Protein AF-A0A7U9XBS5-F1 (afdb_monomer)

Radius of gyration: 13.64 Å; Cα contacts (8 Å, |Δi|>4): 122; chains: 1; bounding box: 34×27×34 Å

Structure (mmCIF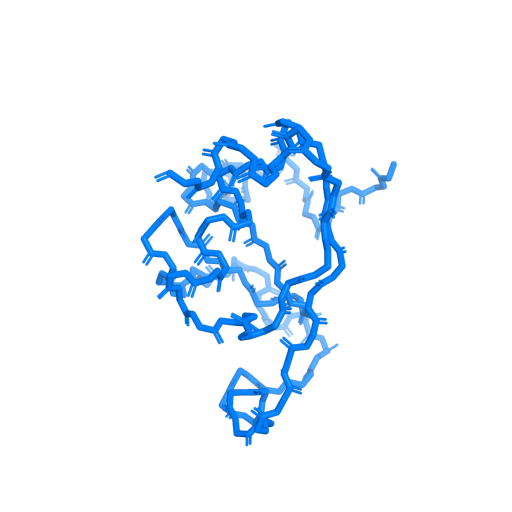, N/CA/C/O backbone):
data_AF-A0A7U9XBS5-F1
#
_entry.id   AF-A0A7U9XBS5-F1
#
loop_
_atom_site.group_PDB
_atom_site.id
_atom_site.type_symbol
_atom_site.label_atom_id
_atom_site.label_alt_id
_atom_site.label_comp_id
_atom_site.label_asym_id
_atom_site.label_entity_id
_atom_site.label_seq_id
_atom_site.pdbx_PDB_ins_code
_atom_site.Cartn_x
_atom_site.Cartn_y
_atom_site.Cartn_z
_atom_site.occupancy
_atom_site.B_iso_or_equiv
_atom_site.auth_seq_id
_atom_site.auth_comp_id
_atom_site.auth_asym_id
_atom_site.auth_atom_id
_atom_site.pdbx_PDB_model_num
ATOM 1 N N . MET A 1 1 ? 17.290 -5.360 3.777 1.00 56.62 1 MET A N 1
ATOM 2 C CA . MET A 1 1 ? 16.225 -5.982 2.966 1.00 56.62 1 MET A CA 1
ATOM 3 C C . MET A 1 1 ? 16.635 -5.776 1.524 1.00 56.62 1 MET A C 1
ATOM 5 O O . MET A 1 1 ? 16.967 -4.646 1.188 1.00 56.62 1 MET A O 1
ATOM 9 N N . GLU A 1 2 ? 16.752 -6.840 0.734 1.00 66.56 2 GLU A N 1
ATOM 10 C CA . GLU A 1 2 ? 17.023 -6.688 -0.699 1.00 66.56 2 GLU A CA 1
ATOM 11 C C . GLU A 1 2 ? 15.797 -6.071 -1.376 1.00 66.56 2 GLU A C 1
ATOM 13 O O . GLU A 1 2 ? 14.660 -6.394 -1.027 1.00 66.56 2 GLU A O 1
ATOM 18 N N . SER A 1 3 ? 16.038 -5.132 -2.287 1.00 79.44 3 SER A N 1
ATOM 19 C CA . SER A 1 3 ? 14.982 -4.500 -3.075 1.00 79.44 3 SER A CA 1
ATOM 20 C C . SER A 1 3 ? 14.330 -5.527 -4.006 1.00 79.44 3 SER A C 1
ATOM 22 O O . SER A 1 3 ? 15.015 -6.384 -4.560 1.00 79.44 3 SER A O 1
ATOM 24 N N . LEU A 1 4 ? 13.017 -5.410 -4.236 1.00 83.94 4 LEU A N 1
ATOM 25 C CA . LEU A 1 4 ? 12.281 -6.220 -5.223 1.00 83.94 4 LEU A CA 1
ATOM 26 C C 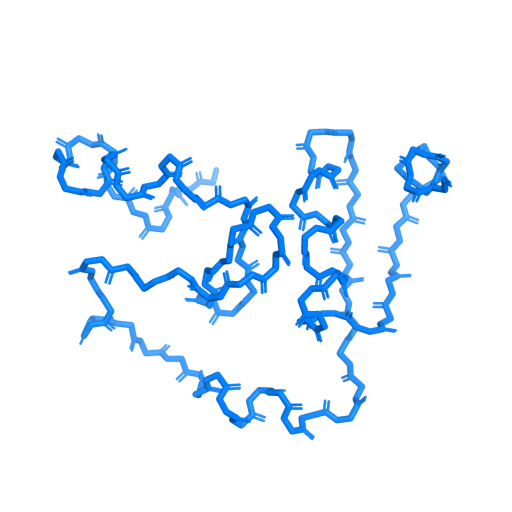. LEU A 1 4 ? 12.674 -5.900 -6.679 1.00 83.94 4 LEU A C 1
ATOM 28 O O . LEU A 1 4 ? 12.243 -6.582 -7.607 1.00 83.94 4 LEU A O 1
ATOM 32 N N . TYR A 1 5 ? 13.452 -4.840 -6.882 1.00 87.44 5 TYR A N 1
ATOM 33 C CA . TYR A 1 5 ? 13.847 -4.314 -8.181 1.00 87.44 5 TYR A CA 1
ATOM 34 C C . TYR A 1 5 ? 15.301 -3.837 -8.164 1.00 87.44 5 TYR A C 1
ATOM 36 O O . TYR A 1 5 ? 15.825 -3.403 -7.136 1.00 87.44 5 TYR A O 1
ATOM 44 N N . ASP A 1 6 ? 15.940 -3.900 -9.328 1.00 90.25 6 ASP A N 1
ATOM 45 C CA . ASP A 1 6 ? 17.330 -3.500 -9.534 1.00 90.25 6 ASP A CA 1
ATOM 46 C C . ASP A 1 6 ? 17.405 -2.013 -9.882 1.00 90.25 6 ASP A C 1
ATOM 48 O O . ASP A 1 6 ? 17.088 -1.602 -10.997 1.00 90.25 6 ASP A O 1
ATOM 52 N N . THR A 1 7 ? 17.849 -1.192 -8.934 1.00 85.81 7 THR A N 1
ATOM 53 C CA . THR A 1 7 ? 18.019 0.253 -9.140 1.00 85.81 7 THR A CA 1
ATOM 54 C C . THR A 1 7 ? 19.178 0.604 -10.076 1.00 85.81 7 THR A C 1
ATOM 56 O O . THR A 1 7 ? 19.299 1.765 -10.457 1.00 85.81 7 THR A O 1
ATOM 59 N N . ASN A 1 8 ? 20.026 -0.358 -10.462 1.00 91.88 8 ASN A N 1
ATOM 60 C CA . ASN A 1 8 ? 21.052 -0.151 -11.486 1.00 91.88 8 ASN A CA 1
ATOM 61 C C . ASN A 1 8 ? 20.495 -0.318 -12.912 1.00 91.88 8 ASN A C 1
ATOM 63 O O . ASN A 1 8 ? 21.099 0.178 -13.864 1.00 91.88 8 ASN A O 1
ATOM 67 N N . ASP A 1 9 ? 19.335 -0.967 -13.084 1.00 94.19 9 ASP A N 1
ATOM 68 C CA . ASP A 1 9 ? 18.598 -0.964 -14.351 1.00 94.19 9 ASP A CA 1
ATOM 69 C C . ASP A 1 9 ? 17.900 0.393 -14.512 1.00 94.19 9 ASP A C 1
ATOM 71 O O . ASP A 1 9 ? 16.978 0.734 -13.769 1.00 94.19 9 ASP A O 1
ATOM 75 N N . ALA A 1 10 ? 18.309 1.166 -15.521 1.00 94.06 10 ALA A N 1
ATOM 76 C CA . ALA A 1 10 ? 17.783 2.506 -15.777 1.00 94.06 10 ALA A CA 1
ATOM 77 C C . ALA A 1 10 ? 16.247 2.555 -15.915 1.00 94.06 10 ALA A C 1
ATOM 79 O O . ALA A 1 10 ? 15.626 3.533 -15.502 1.00 94.06 10 ALA A O 1
ATOM 80 N N . ARG A 1 11 ? 15.610 1.505 -16.455 1.00 93.81 11 ARG A N 1
ATOM 81 C CA . ARG A 1 11 ? 14.143 1.450 -16.593 1.00 93.81 11 ARG A CA 1
ATOM 82 C C . ARG A 1 11 ? 13.466 1.265 -15.242 1.00 93.81 11 ARG A C 1
ATOM 84 O O . ARG A 1 11 ? 12.416 1.852 -15.001 1.00 93.81 11 ARG A O 1
ATOM 91 N N . GLN A 1 12 ? 14.056 0.453 -14.368 1.00 94.62 12 GLN A N 1
ATOM 92 C CA . GLN A 1 12 ? 13.547 0.231 -13.014 1.00 94.62 12 GLN A CA 1
ATOM 93 C C . GLN A 1 12 ? 13.812 1.448 -12.120 1.00 94.62 12 GLN A C 1
ATOM 95 O O . GLN A 1 12 ? 12.929 1.839 -11.359 1.00 94.62 12 GLN A O 1
ATOM 100 N N . ALA A 1 13 ? 14.967 2.100 -12.280 1.00 93.94 13 ALA A N 1
ATOM 101 C CA . ALA A 1 13 ? 15.308 3.353 -11.611 1.00 93.94 13 ALA A CA 1
ATOM 102 C C . ALA A 1 13 ? 14.370 4.510 -11.995 1.00 93.94 13 ALA A C 1
ATOM 104 O O . ALA A 1 13 ? 14.005 5.318 -11.145 1.00 93.94 13 ALA A O 1
ATOM 105 N N . GLU A 1 14 ? 13.953 4.599 -13.260 1.00 95.44 14 GLU A N 1
ATOM 106 C CA . GLU A 1 14 ? 12.973 5.602 -13.685 1.00 95.44 14 GLU A CA 1
ATOM 107 C C . GLU A 1 14 ? 11.570 5.271 -13.165 1.00 95.44 14 GLU A C 1
ATOM 109 O O . GLU A 1 14 ? 10.893 6.129 -12.603 1.00 95.44 14 GLU A O 1
ATOM 114 N N . TRP A 1 15 ? 11.150 4.009 -13.285 1.00 95.81 15 TRP A N 1
ATOM 115 C CA . TRP A 1 15 ? 9.844 3.550 -12.813 1.00 95.81 15 TRP A CA 1
ATOM 116 C C . TRP A 1 15 ? 9.646 3.766 -11.304 1.00 95.81 15 TRP A C 1
ATOM 118 O O . TRP A 1 15 ? 8.594 4.264 -10.896 1.00 95.81 15 TRP A O 1
ATOM 128 N N . THR A 1 16 ? 10.654 3.457 -10.475 1.00 95.50 16 THR A N 1
ATOM 129 C CA . THR A 1 16 ? 10.530 3.543 -9.009 1.00 95.50 16 THR A CA 1
ATOM 130 C C . THR A 1 16 ? 10.300 4.965 -8.499 1.00 95.50 16 THR A C 1
ATOM 132 O O . THR A 1 16 ? 9.813 5.118 -7.384 1.00 95.50 16 THR A O 1
ATOM 135 N N . LYS A 1 17 ? 10.597 6.009 -9.287 1.00 95.19 17 LYS A N 1
ATOM 136 C CA . LYS A 1 17 ? 10.330 7.407 -8.902 1.00 95.19 17 LYS A CA 1
ATOM 137 C C . LYS A 1 17 ? 8.840 7.698 -8.723 1.00 95.19 17 LYS A C 1
ATOM 139 O O . LYS A 1 17 ? 8.485 8.618 -7.996 1.00 95.19 17 LYS A O 1
ATOM 144 N N . ASN A 1 18 ? 7.982 6.920 -9.383 1.00 96.12 18 ASN A N 1
ATOM 145 C CA . ASN A 1 18 ? 6.528 7.062 -9.306 1.00 96.12 18 ASN A CA 1
ATOM 146 C C . ASN A 1 18 ? 5.891 6.121 -8.273 1.00 96.12 18 ASN A C 1
ATOM 148 O O . ASN A 1 18 ? 4.673 6.114 -8.127 1.00 96.12 18 ASN A O 1
ATOM 152 N N . VAL A 1 19 ? 6.688 5.306 -7.581 1.00 96.94 19 VAL A N 1
ATOM 153 C CA . VAL A 1 1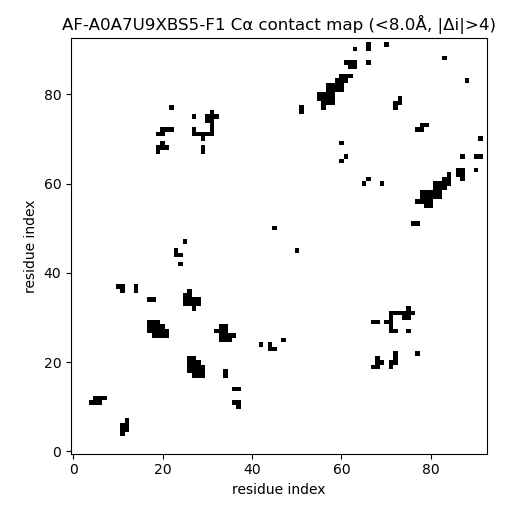9 ? 6.206 4.302 -6.630 1.00 96.94 19 VAL A CA 1
ATOM 154 C C . VAL A 1 19 ? 6.285 4.873 -5.220 1.00 96.94 19 VAL A C 1
ATOM 156 O O . VAL A 1 19 ? 7.365 5.192 -4.734 1.00 96.94 19 VAL A O 1
ATOM 159 N N . ALA A 1 20 ? 5.139 4.969 -4.552 1.00 96.94 20 ALA A N 1
ATOM 160 C CA . ALA A 1 20 ? 5.067 5.314 -3.136 1.00 96.94 20 ALA A CA 1
ATOM 161 C C . ALA A 1 20 ? 5.164 4.074 -2.238 1.00 96.94 20 ALA A C 1
ATOM 163 O O . ALA A 1 20 ? 5.652 4.168 -1.117 1.00 96.94 20 ALA A O 1
ATOM 164 N N . GLY A 1 21 ? 4.707 2.911 -2.710 1.00 96.50 21 GLY A N 1
ATOM 165 C CA . GLY A 1 21 ? 4.768 1.661 -1.960 1.00 96.50 21 GLY A CA 1
ATOM 166 C C . GLY A 1 21 ? 4.217 0.472 -2.739 1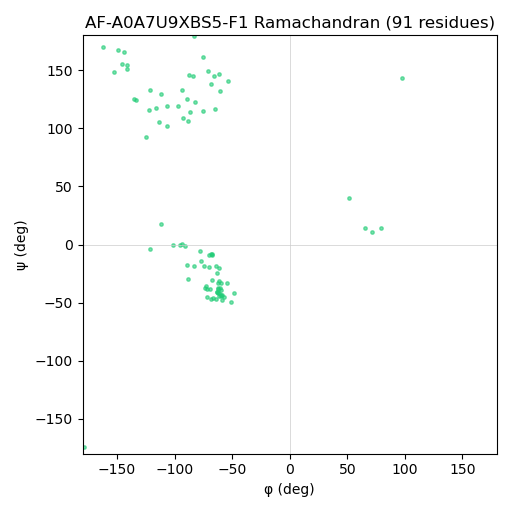.00 96.50 21 GLY A C 1
ATOM 167 O O . GLY A 1 21 ? 3.885 0.580 -3.922 1.00 96.50 21 GLY A O 1
ATOM 168 N N . GLU A 1 22 ? 4.128 -0.670 -2.062 1.00 96.50 22 GLU A N 1
ATOM 169 C CA . GLU A 1 22 ? 3.552 -1.896 -2.609 1.00 96.50 22 GLU A CA 1
ATOM 170 C C . GLU A 1 22 ? 2.817 -2.711 -1.545 1.00 96.50 22 GLU A C 1
ATOM 172 O O . GLU A 1 22 ? 3.099 -2.595 -0.351 1.00 96.50 22 GLU A O 1
ATOM 177 N N . VAL A 1 23 ? 1.862 -3.525 -1.995 1.00 96.69 23 VAL A N 1
ATOM 178 C CA . VAL A 1 23 ? 1.268 -4.606 -1.206 1.00 96.69 23 VAL A CA 1
ATOM 179 C C . VAL A 1 23 ? 1.172 -5.849 -2.077 1.00 96.69 23 VAL A C 1
ATOM 181 O O . VAL A 1 23 ? 0.564 -5.814 -3.146 1.00 96.69 23 VAL A O 1
ATOM 184 N N . CYS A 1 24 ? 1.734 -6.966 -1.611 1.00 94.50 24 CYS A N 1
ATOM 185 C CA . CYS A 1 24 ? 1.735 -8.235 -2.343 1.00 94.50 24 CYS A CA 1
ATOM 186 C C . CYS A 1 24 ? 2.256 -8.083 -3.783 1.00 94.50 24 CYS A C 1
ATOM 188 O O . CYS A 1 24 ? 1.712 -8.694 -4.702 1.00 94.50 24 CYS A O 1
ATOM 190 N N . THR A 1 25 ? 3.298 -7.270 -3.979 1.00 94.19 25 THR A N 1
ATOM 191 C CA . THR A 1 25 ? 3.913 -6.912 -5.270 1.00 94.19 25 THR A CA 1
ATOM 192 C C . THR A 1 25 ? 3.027 -6.101 -6.223 1.00 94.19 25 THR A C 1
ATOM 194 O O . THR A 1 25 ? 3.368 -5.922 -7.394 1.00 94.19 25 THR A O 1
ATOM 197 N N . HIS A 1 26 ? 1.917 -5.547 -5.727 1.00 96.50 26 HIS A N 1
ATOM 198 C CA . HIS A 1 26 ? 1.135 -4.528 -6.427 1.00 96.50 26 HIS A CA 1
ATOM 199 C C . HIS A 1 26 ? 1.607 -3.147 -5.997 1.00 96.50 26 HIS A C 1
ATOM 201 O O . HIS A 1 26 ? 1.379 -2.730 -4.863 1.00 96.50 26 HIS A O 1
ATOM 207 N N . PHE A 1 27 ? 2.277 -2.451 -6.909 1.00 97.56 27 PHE A N 1
ATOM 208 C CA . PHE A 1 27 ? 2.856 -1.135 -6.662 1.00 97.56 27 PHE A CA 1
ATOM 209 C C . PHE A 1 27 ? 1.842 -0.022 -6.923 1.00 97.56 27 PHE A C 1
ATOM 211 O O . PHE A 1 27 ? 1.017 -0.116 -7.839 1.00 97.56 27 PHE A O 1
ATOM 218 N N . PHE A 1 28 ? 1.934 1.053 -6.147 1.00 98.44 28 PHE A N 1
ATOM 219 C CA . PHE A 1 28 ? 1.057 2.213 -6.268 1.00 98.44 28 PHE A CA 1
ATOM 220 C C . PHE A 1 28 ? 1.801 3.534 -6.063 1.00 98.44 28 PHE A C 1
ATOM 222 O O . PHE A 1 28 ? 2.840 3.584 -5.403 1.00 98.44 28 PHE A O 1
ATOM 229 N N . ASP A 1 29 ? 1.262 4.601 -6.651 1.00 98.50 29 ASP A N 1
ATOM 230 C CA . ASP A 1 29 ? 1.760 5.970 -6.513 1.00 98.50 29 ASP A CA 1
ATOM 231 C C . ASP A 1 29 ? 1.241 6.640 -5.230 1.00 98.50 29 ASP A C 1
ATOM 233 O O . ASP A 1 29 ? 0.476 6.051 -4.465 1.00 98.50 29 ASP A O 1
ATOM 237 N N . ALA A 1 30 ? 1.646 7.890 -4.985 1.00 97.88 30 ALA A N 1
ATOM 238 C CA . ALA A 1 30 ? 1.244 8.656 -3.800 1.00 97.88 30 ALA A CA 1
ATOM 239 C C . ALA A 1 30 ? -0.277 8.903 -3.704 1.00 97.88 30 ALA A C 1
ATOM 241 O O . ALA A 1 30 ? -0.808 9.158 -2.621 1.00 97.88 30 ALA A O 1
ATOM 242 N N . GLU A 1 31 ? -0.991 8.795 -4.825 1.00 98.25 31 GLU A N 1
ATOM 243 C CA . GLU A 1 31 ? -2.442 8.932 -4.903 1.00 98.25 31 GLU A CA 1
ATOM 244 C C . GLU A 1 31 ? -3.167 7.587 -4.734 1.00 98.25 31 GLU A C 1
ATOM 246 O O . GLU A 1 31 ? -4.398 7.556 -4.731 1.00 98.25 31 GLU A O 1
ATOM 251 N N . GLY A 1 32 ? -2.424 6.487 -4.568 1.00 98.19 32 GLY A N 1
ATOM 252 C CA . GLY A 1 32 ? -2.954 5.131 -4.466 1.00 98.19 32 GLY A CA 1
ATOM 253 C C . GLY A 1 32 ? -3.327 4.516 -5.819 1.00 98.19 32 GLY A C 1
ATOM 254 O O . GLY A 1 32 ? -4.018 3.497 -5.861 1.00 98.19 32 GLY A O 1
ATOM 255 N N . LYS A 1 33 ? -2.902 5.098 -6.945 1.00 98.31 33 LYS A N 1
ATOM 256 C CA . LYS A 1 33 ? -3.156 4.526 -8.274 1.00 98.31 33 LYS A CA 1
ATOM 257 C C . LYS A 1 33 ? -2.110 3.473 -8.602 1.00 98.31 33 LYS A C 1
ATOM 259 O O . LYS A 1 33 ? -0.948 3.605 -8.235 1.00 98.31 33 LYS A O 1
ATOM 264 N N . VAL A 1 34 ? -2.529 2.431 -9.313 1.00 97.88 34 VAL A N 1
ATOM 265 C CA . VAL A 1 34 ? -1.661 1.317 -9.714 1.00 97.88 34 VAL A CA 1
ATOM 266 C C . VAL A 1 34 ? -0.513 1.818 -10.587 1.00 97.88 34 VAL A C 1
ATOM 268 O O . VAL A 1 34 ? -0.744 2.501 -11.585 1.00 97.88 34 VAL A O 1
ATOM 271 N N . VAL A 1 35 ? 0.709 1.393 -10.272 1.00 97.62 35 VAL A N 1
ATOM 272 C CA . VAL A 1 35 ? 1.901 1.631 -11.091 1.00 97.62 35 VAL A CA 1
ATOM 273 C C . VAL A 1 35 ? 2.427 0.285 -11.574 1.00 97.62 35 VAL A C 1
ATOM 275 O O . VAL A 1 35 ? 2.810 -0.573 -10.787 1.00 97.62 35 VAL A O 1
ATOM 278 N N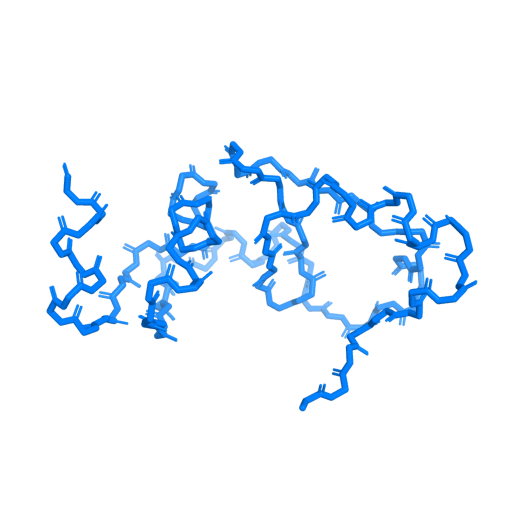 . THR A 1 36 ? 2.448 0.072 -12.889 1.00 95.75 36 THR A N 1
ATOM 279 C CA . THR A 1 36 ? 2.885 -1.213 -13.456 1.00 95.75 36 THR A CA 1
ATOM 280 C C . THR A 1 36 ? 4.414 -1.283 -13.544 1.00 95.75 36 THR A C 1
ATOM 282 O O . THR A 1 36 ? 4.998 -0.427 -14.210 1.00 95.75 36 THR A O 1
ATOM 285 N N . PRO A 1 37 ? 5.075 -2.279 -12.920 1.00 95.25 37 PRO A N 1
ATOM 286 C CA . PRO A 1 37 ? 6.520 -2.455 -13.032 1.00 95.25 37 PRO A CA 1
ATOM 287 C C . PRO A 1 37 ? 6.943 -2.944 -14.422 1.00 95.25 37 PRO A C 1
ATOM 289 O O . PRO A 1 37 ? 6.235 -3.753 -15.029 1.00 95.25 37 PRO A O 1
ATOM 292 N N . PRO A 1 38 ? 8.147 -2.574 -14.903 1.00 95.25 38 PRO A N 1
ATOM 293 C CA . PRO A 1 38 ? 8.686 -3.055 -16.182 1.00 95.25 38 PRO A CA 1
ATOM 294 C C . PRO A 1 38 ? 9.021 -4.557 -16.171 1.00 95.25 38 PRO A C 1
ATOM 296 O O . PRO A 1 38 ? 9.356 -5.131 -17.202 1.00 95.25 38 PRO A O 1
ATOM 299 N N . PHE A 1 39 ? 8.950 -5.195 -15.004 1.00 92.88 39 PHE A N 1
ATOM 300 C CA . PHE A 1 39 ? 9.185 -6.619 -14.792 1.00 92.88 39 PHE A CA 1
ATOM 301 C C . PHE A 1 39 ? 7.917 -7.385 -14.397 1.00 92.88 39 PHE A C 1
ATOM 303 O O . PHE A 1 39 ? 8.029 -8.500 -13.891 1.00 92.88 39 PHE A O 1
ATOM 310 N N . ARG A 1 40 ? 6.728 -6.809 -14.627 1.00 92.75 40 ARG A N 1
ATOM 311 C CA . ARG A 1 40 ? 5.429 -7.403 -14.272 1.00 92.75 40 ARG A CA 1
ATOM 312 C C . ARG A 1 40 ? 5.284 -8.862 -14.705 1.00 92.75 40 ARG A C 1
ATOM 314 O O . ARG A 1 40 ? 4.821 -9.670 -13.911 1.00 92.75 40 ARG A O 1
ATOM 321 N N . ASP A 1 41 ? 5.731 -9.210 -15.908 1.00 93.31 41 ASP A N 1
ATOM 322 C CA . ASP A 1 41 ? 5.586 -10.568 -16.463 1.00 93.31 41 ASP A CA 1
ATOM 323 C C . ASP A 1 41 ? 6.438 -11.624 -15.738 1.00 93.31 41 ASP A C 1
ATOM 325 O O . ASP A 1 41 ? 6.312 -12.819 -15.990 1.00 93.31 41 ASP A O 1
ATOM 329 N N . ARG A 1 42 ? 7.313 -11.189 -14.824 1.00 92.31 42 ARG A N 1
ATOM 330 C CA . ARG A 1 42 ? 8.136 -12.049 -13.966 1.00 92.31 42 ARG A CA 1
ATOM 331 C C . ARG A 1 42 ? 7.579 -12.177 -12.543 1.00 92.31 42 ARG A C 1
ATOM 333 O O . ARG A 1 42 ? 8.192 -12.851 -11.722 1.00 92.31 42 ARG A O 1
ATOM 340 N N . ILE A 1 43 ? 6.458 -11.520 -12.234 1.00 93.00 43 ILE A N 1
ATOM 341 C CA . ILE A 1 43 ? 5.832 -11.543 -10.908 1.00 93.00 43 ILE A CA 1
ATOM 342 C C . ILE A 1 43 ? 4.841 -12.708 -10.831 1.00 93.00 43 ILE A C 1
ATOM 344 O O . ILE A 1 43 ? 3.908 -12.796 -11.626 1.00 93.00 43 ILE A O 1
ATOM 348 N N . ILE A 1 44 ? 5.010 -13.570 -9.827 1.00 94.19 44 ILE A N 1
ATOM 349 C CA . ILE A 1 44 ? 4.034 -14.600 -9.454 1.00 94.19 44 ILE A CA 1
ATOM 350 C C . ILE A 1 44 ? 3.360 -14.143 -8.156 1.00 94.19 44 ILE A C 1
ATOM 352 O O . ILE A 1 44 ? 3.945 -14.248 -7.081 1.00 94.19 44 IL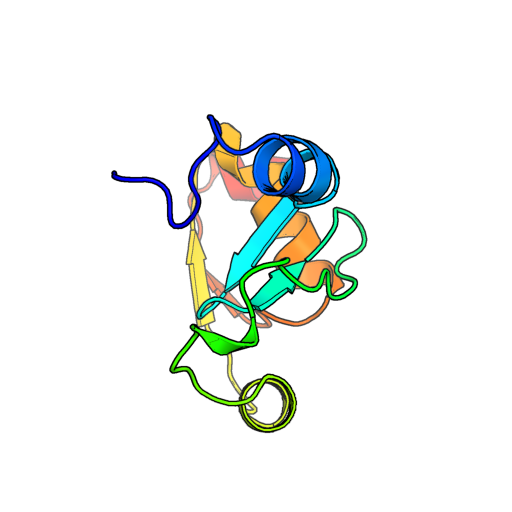E A O 1
ATOM 356 N N . ALA A 1 45 ? 2.142 -13.615 -8.260 1.00 94.12 45 ALA A N 1
ATOM 357 C CA . ALA A 1 45 ? 1.366 -13.107 -7.130 1.00 94.12 45 ALA A CA 1
ATOM 358 C C . ALA A 1 45 ? -0.142 -13.273 -7.374 1.00 94.12 45 ALA A C 1
ATOM 360 O O . ALA A 1 45 ? -0.575 -13.531 -8.499 1.00 94.12 45 ALA A O 1
ATOM 361 N N . ILE A 1 46 ? -0.949 -13.098 -6.321 1.00 96.50 46 ILE A N 1
ATOM 362 C CA . ILE A 1 46 ? -2.402 -12.929 -6.464 1.00 96.50 46 ILE A CA 1
ATOM 363 C C . ILE A 1 46 ? -2.686 -11.783 -7.442 1.00 96.50 46 ILE A C 1
ATOM 365 O O . ILE A 1 46 ? -1.990 -10.766 -7.420 1.00 96.50 46 ILE A O 1
ATOM 369 N N . SER A 1 47 ? -3.699 -11.923 -8.299 1.00 96.06 47 SER A N 1
ATOM 370 C CA . SER A 1 47 ? -4.096 -10.825 -9.182 1.00 96.06 47 SER A CA 1
ATOM 371 C C . SER A 1 47 ? -4.545 -9.619 -8.346 1.00 96.06 47 SER A C 1
ATOM 373 O O . SER A 1 47 ? -5.119 -9.779 -7.267 1.00 96.06 47 SER A O 1
ATOM 375 N N . LEU A 1 48 ? -4.300 -8.396 -8.827 1.00 96.56 48 LEU A N 1
ATOM 376 C CA . LEU A 1 48 ? -4.782 -7.210 -8.114 1.00 96.56 48 LEU A CA 1
ATOM 377 C C . LEU A 1 48 ? -6.313 -7.222 -8.008 1.00 96.56 48 LEU A C 1
ATOM 379 O O . LEU A 1 48 ? -6.872 -6.841 -6.987 1.00 96.56 48 LEU A O 1
ATOM 383 N N . GLU A 1 49 ? -6.989 -7.692 -9.055 1.00 96.94 49 GLU A N 1
ATOM 384 C CA . GLU A 1 49 ? -8.444 -7.802 -9.081 1.00 96.94 49 GLU A CA 1
ATOM 385 C C . GLU A 1 49 ? -8.966 -8.699 -7.949 1.00 96.94 49 GLU A C 1
ATOM 387 O O . GLU A 1 49 ? -9.866 -8.300 -7.212 1.00 96.94 49 GLU A O 1
ATOM 392 N N . ASP A 1 50 ? -8.375 -9.881 -7.765 1.00 98.31 50 ASP A N 1
ATOM 393 C CA . ASP A 1 50 ? -8.793 -10.810 -6.713 1.00 98.31 50 ASP A CA 1
ATOM 394 C C . ASP A 1 50 ? -8.370 -10.334 -5.326 1.00 98.31 50 ASP A C 1
ATOM 396 O O . ASP A 1 50 ? -9.139 -10.467 -4.375 1.00 98.31 50 ASP A O 1
ATOM 400 N N . TYR A 1 51 ? -7.201 -9.698 -5.209 1.00 98.25 51 TYR A N 1
ATOM 401 C CA . TYR A 1 51 ? -6.774 -9.052 -3.970 1.00 98.25 51 TYR A CA 1
ATOM 402 C C . TYR A 1 51 ? -7.794 -8.002 -3.501 1.00 98.25 51 TYR A C 1
ATOM 404 O O . TYR A 1 51 ? -8.193 -7.988 -2.335 1.00 98.25 51 TYR A O 1
ATOM 412 N N . MET A 1 52 ? -8.282 -7.156 -4.413 1.00 98.06 52 MET A N 1
ATOM 413 C CA . MET A 1 52 ? -9.241 -6.097 -4.082 1.00 98.06 52 MET A CA 1
ATOM 414 C C . MET A 1 52 ? -10.637 -6.629 -3.714 1.00 98.06 52 MET A C 1
ATOM 416 O O . MET A 1 52 ? -11.383 -5.930 -3.021 1.00 98.06 52 MET A O 1
ATOM 420 N N . LYS A 1 53 ? -10.979 -7.871 -4.096 1.00 98.44 53 LYS A N 1
ATOM 421 C CA . LYS A 1 53 ? -12.217 -8.558 -3.676 1.00 98.44 53 LYS A CA 1
ATOM 422 C C . LYS A 1 53 ? -12.174 -9.048 -2.223 1.00 98.44 53 LYS A C 1
ATOM 424 O O . LYS A 1 53 ? -13.232 -9.307 -1.653 1.00 98.44 53 LYS A O 1
ATOM 429 N N . ILE A 1 54 ? -10.994 -9.171 -1.605 1.00 98.50 54 ILE A N 1
ATOM 430 C CA . ILE A 1 54 ? -10.865 -9.610 -0.206 1.00 98.50 54 ILE A CA 1
ATOM 431 C C . ILE A 1 54 ? -11.512 -8.552 0.702 1.00 98.50 54 ILE A C 1
ATOM 433 O O . ILE A 1 54 ? -11.009 -7.433 0.745 1.00 98.50 54 ILE A O 1
ATOM 437 N N . PRO A 1 55 ? -12.582 -8.852 1.461 1.00 98.31 55 PRO A N 1
ATOM 438 C CA . PRO A 1 55 ? -13.347 -7.822 2.171 1.00 98.31 55 PRO A CA 1
ATOM 439 C C . PRO A 1 55 ? -12.563 -7.146 3.305 1.00 98.31 55 PRO A C 1
ATOM 441 O O . PRO A 1 55 ? -12.779 -5.969 3.588 1.00 98.31 55 PRO A O 1
ATOM 444 N N . VAL A 1 56 ? -11.635 -7.866 3.940 1.00 98.62 56 VAL A N 1
ATOM 445 C CA . VAL A 1 56 ? -10.825 -7.371 5.060 1.00 98.62 56 VAL A CA 1
ATOM 446 C C . VAL A 1 56 ? -9.345 -7.482 4.703 1.00 98.62 56 VAL A C 1
ATOM 448 O O . VAL A 1 56 ? -8.830 -8.583 4.522 1.00 98.62 56 VAL A O 1
ATOM 451 N N . ARG A 1 57 ? -8.662 -6.338 4.615 1.00 98.44 57 ARG A N 1
ATOM 452 C CA . ARG A 1 57 ? -7.248 -6.207 4.240 1.00 98.44 57 ARG A CA 1
ATOM 453 C C . ARG A 1 57 ? -6.518 -5.448 5.344 1.00 98.44 57 ARG A C 1
ATOM 455 O O . ARG A 1 57 ? -6.522 -4.214 5.373 1.00 98.44 57 ARG A O 1
ATOM 462 N N . ILE A 1 58 ? -5.949 -6.209 6.279 1.00 98.56 58 ILE A N 1
ATOM 463 C CA . ILE A 1 58 ? -5.255 -5.686 7.460 1.00 98.56 58 ILE A CA 1
ATOM 464 C C . ILE A 1 58 ? -3.793 -5.413 7.100 1.00 98.56 58 ILE A C 1
ATOM 466 O O . ILE A 1 58 ? -3.032 -6.342 6.842 1.00 98.56 58 ILE A O 1
ATOM 470 N N . GLY A 1 59 ? -3.401 -4.142 7.109 1.00 98.19 59 GLY A N 1
ATOM 471 C CA . GLY A 1 59 ? -2.013 -3.713 6.992 1.00 98.19 59 GLY A CA 1
ATOM 472 C C . GLY A 1 59 ? -1.393 -3.532 8.372 1.00 98.19 59 GLY A C 1
ATOM 473 O O . GLY A 1 59 ? -1.981 -2.886 9.237 1.00 98.19 59 GLY A O 1
ATOM 474 N N . VAL A 1 60 ? -0.195 -4.079 8.571 1.00 98.31 60 VAL A N 1
ATOM 475 C CA . VAL A 1 60 ? 0.617 -3.846 9.771 1.00 98.31 60 VAL A CA 1
ATOM 476 C C . VAL A 1 60 ? 1.859 -3.082 9.345 1.00 98.31 60 VAL A C 1
ATOM 478 O O . VAL A 1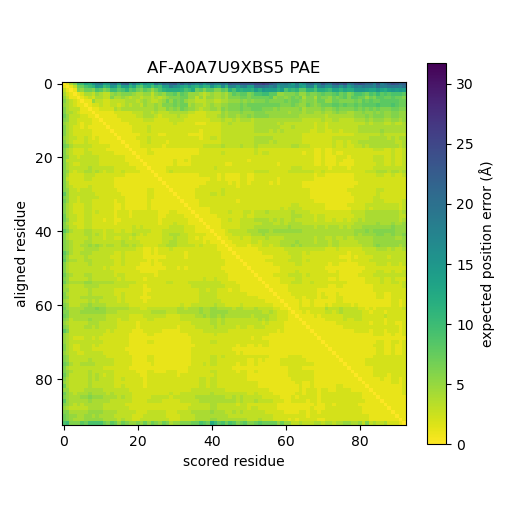 60 ? 2.749 -3.638 8.703 1.00 98.31 60 VAL A O 1
ATOM 481 N N . ALA A 1 61 ? 1.904 -1.792 9.653 1.00 97.56 61 ALA A N 1
ATOM 482 C CA . ALA A 1 61 ? 2.990 -0.917 9.235 1.00 97.56 61 ALA A CA 1
ATOM 483 C C . ALA A 1 61 ? 3.147 0.244 10.215 1.00 97.56 61 ALA A C 1
ATOM 485 O O . ALA A 1 61 ? 2.172 0.702 10.794 1.00 97.56 61 ALA A O 1
ATOM 486 N N . GLY A 1 62 ? 4.378 0.718 10.379 1.00 96.50 62 GLY A N 1
ATOM 487 C CA . GLY A 1 62 ? 4.733 1.843 11.237 1.00 96.50 62 GLY A CA 1
ATOM 488 C C . GLY A 1 62 ? 6.113 2.383 10.866 1.00 96.50 62 GLY A C 1
ATOM 489 O O . GLY A 1 62 ? 6.837 1.720 10.116 1.00 96.50 62 GLY A O 1
ATOM 490 N N . SER A 1 63 ? 6.460 3.534 11.440 1.00 96.75 63 SER A N 1
ATOM 491 C CA . SER A 1 63 ? 7.566 4.459 11.136 1.00 96.75 63 SER A CA 1
ATOM 492 C C . SER A 1 63 ? 7.200 5.670 10.265 1.00 96.75 63 SER A C 1
ATOM 494 O O . SER A 1 63 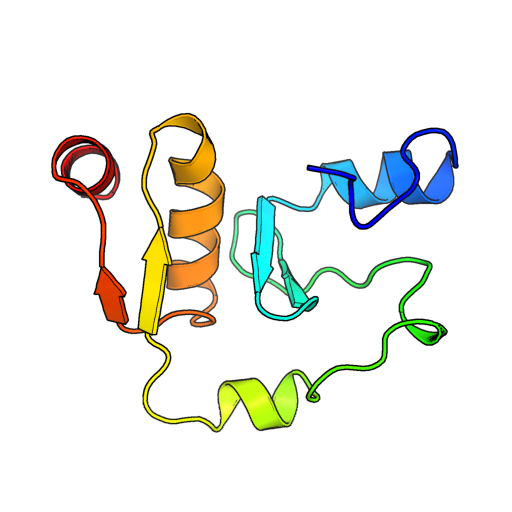? 6.443 5.588 9.297 1.00 96.75 63 SER A O 1
ATOM 496 N N . LEU A 1 64 ? 7.835 6.808 10.579 1.00 96.38 64 LEU A N 1
ATOM 497 C CA . LEU A 1 64 ? 7.716 8.051 9.809 1.00 96.38 64 LEU A CA 1
ATOM 498 C C . LEU A 1 64 ? 8.235 7.923 8.376 1.00 96.38 64 LEU A C 1
ATOM 500 O O . LEU A 1 64 ? 7.688 8.544 7.470 1.00 96.38 64 LEU A O 1
ATOM 504 N N . GLU A 1 65 ? 9.262 7.099 8.173 1.00 96.12 65 GLU A N 1
ATOM 505 C CA . GLU A 1 65 ? 9.823 6.802 6.852 1.00 96.12 65 GLU A CA 1
ATOM 506 C C . GLU A 1 65 ? 8.771 6.187 5.916 1.00 96.12 65 GLU A C 1
ATOM 508 O O . GLU A 1 65 ? 8.775 6.448 4.719 1.00 96.12 65 GLU A O 1
ATOM 513 N N . LYS A 1 66 ? 7.827 5.407 6.461 1.00 95.88 66 LYS A N 1
ATOM 514 C CA . LYS A 1 66 ? 6.777 4.730 5.689 1.00 95.88 66 LYS A CA 1
ATOM 515 C C . LYS A 1 66 ? 5.479 5.524 5.590 1.00 95.88 66 LYS A C 1
ATOM 517 O O . LYS A 1 66 ? 4.534 5.040 4.970 1.00 95.88 66 LYS A O 1
ATOM 522 N N . LYS A 1 67 ? 5.405 6.721 6.181 1.00 96.88 67 LYS A N 1
ATOM 523 C CA . LYS A 1 67 ? 4.168 7.513 6.271 1.00 96.88 67 LYS A CA 1
ATOM 524 C C . LYS A 1 67 ? 3.480 7.672 4.914 1.00 96.88 67 LYS A C 1
ATOM 526 O O . LYS A 1 67 ? 2.284 7.405 4.805 1.00 96.88 67 LYS A O 1
ATOM 531 N N . ASP A 1 68 ? 4.229 8.073 3.891 1.00 96.56 68 ASP A N 1
ATOM 532 C CA . ASP A 1 68 ? 3.659 8.361 2.572 1.00 96.56 68 ASP A CA 1
ATOM 533 C C . ASP A 1 68 ? 3.178 7.080 1.873 1.00 96.56 68 ASP A C 1
ATOM 535 O O . ASP A 1 68 ? 2.081 7.060 1.313 1.00 96.56 68 ASP A O 1
ATOM 539 N N . ALA A 1 69 ? 3.920 5.977 2.012 1.00 97.88 69 ALA A N 1
ATOM 540 C CA . ALA A 1 69 ? 3.516 4.656 1.530 1.00 97.88 69 ALA A CA 1
ATOM 541 C C . ALA A 1 69 ? 2.228 4.163 2.212 1.00 97.88 69 ALA A C 1
ATOM 543 O O . ALA A 1 69 ? 1.312 3.678 1.549 1.00 97.88 69 ALA A O 1
ATOM 544 N N . ILE A 1 70 ? 2.131 4.318 3.538 1.00 98.44 70 ILE A N 1
ATOM 545 C CA . ILE A 1 70 ? 0.954 3.920 4.324 1.00 98.44 70 ILE A CA 1
ATOM 546 C C . ILE A 1 70 ? -0.261 4.751 3.906 1.00 98.44 70 ILE A C 1
ATOM 548 O O . ILE A 1 70 ? -1.331 4.198 3.648 1.00 98.44 70 ILE A O 1
ATOM 552 N N . ARG A 1 71 ? -0.104 6.075 3.785 1.00 98.19 71 ARG A N 1
ATOM 553 C CA . ARG A 1 71 ? -1.177 6.972 3.340 1.00 98.19 71 ARG A CA 1
ATOM 554 C C . ARG A 1 71 ? -1.665 6.612 1.936 1.00 98.19 71 ARG A C 1
ATOM 556 O O . ARG A 1 71 ? -2.874 6.535 1.723 1.00 98.19 71 ARG A O 1
ATOM 563 N N . ALA A 1 72 ? -0.750 6.348 1.007 1.00 98.56 72 ALA A N 1
ATOM 564 C CA . ALA A 1 72 ? -1.081 5.919 -0.348 1.00 98.56 72 ALA A CA 1
ATOM 565 C C . ALA A 1 72 ? -1.819 4.567 -0.374 1.00 98.56 72 ALA A C 1
ATOM 567 O O . ALA A 1 72 ? -2.827 4.431 -1.070 1.00 98.56 72 ALA A O 1
ATOM 568 N N . ALA A 1 73 ? -1.388 3.596 0.440 1.00 98.62 73 ALA A N 1
ATOM 569 C CA . ALA A 1 73 ? -2.039 2.290 0.554 1.00 98.62 73 ALA A CA 1
ATOM 570 C C . ALA A 1 73 ? -3.492 2.402 1.049 1.00 98.62 73 ALA A C 1
ATOM 572 O O . ALA A 1 73 ? -4.380 1.727 0.523 1.00 98.62 73 ALA A O 1
ATOM 573 N N . LEU A 1 74 ? -3.738 3.272 2.036 1.00 98.31 74 LEU A N 1
ATOM 574 C CA . LEU A 1 74 ? -5.079 3.565 2.551 1.00 98.31 74 LEU A CA 1
ATOM 575 C C . LEU A 1 74 ? -5.938 4.280 1.503 1.00 98.31 74 LEU A C 1
ATOM 577 O O . LEU A 1 74 ? -7.080 3.891 1.270 1.00 98.31 74 LEU A O 1
ATOM 581 N N . LYS A 1 75 ? -5.381 5.299 0.836 1.00 98.12 75 LYS A N 1
ATOM 582 C CA . LYS A 1 75 ? -6.074 6.089 -0.192 1.00 98.12 75 LYS A CA 1
ATOM 583 C C . LYS A 1 75 ? -6.476 5.242 -1.402 1.00 98.12 75 LYS A C 1
ATOM 585 O O . LYS A 1 75 ? -7.589 5.380 -1.898 1.00 98.12 75 LYS A O 1
ATOM 590 N N . GLY A 1 76 ? -5.602 4.333 -1.831 1.00 98.06 76 GLY A N 1
ATOM 591 C CA . GLY A 1 76 ? -5.878 3.363 -2.895 1.00 98.06 76 GLY A CA 1
ATOM 592 C C . GLY A 1 76 ? -6.738 2.173 -2.458 1.00 98.06 76 GLY A C 1
ATOM 593 O O . GLY A 1 76 ? -7.114 1.346 -3.284 1.00 98.06 76 GLY A O 1
ATOM 594 N N . GLY A 1 77 ? -7.053 2.057 -1.164 1.00 98.25 77 GLY A N 1
ATOM 595 C CA . GLY A 1 77 ? -7.859 0.970 -0.616 1.00 98.25 77 GLY A CA 1
ATOM 596 C C . GLY A 1 77 ? -7.159 -0.392 -0.580 1.00 98.25 77 GLY A C 1
ATOM 597 O O . GLY A 1 77 ? -7.820 -1.393 -0.288 1.00 98.25 77 GLY A O 1
ATOM 598 N N . TYR A 1 78 ? -5.847 -0.463 -0.833 1.00 98.56 78 TYR A N 1
ATOM 599 C CA . TYR A 1 78 ? -5.067 -1.703 -0.720 1.00 98.56 78 TYR A CA 1
ATOM 600 C C . TYR A 1 78 ? -5.089 -2.241 0.711 1.00 98.56 78 TYR A C 1
ATOM 602 O O . TYR A 1 78 ? -5.091 -3.450 0.919 1.00 98.56 78 TYR A O 1
ATOM 610 N N . VAL A 1 79 ? -5.176 -1.343 1.692 1.00 98.38 79 VAL A N 1
ATOM 611 C CA . VAL A 1 79 ? -5.394 -1.638 3.109 1.00 98.38 79 VAL A CA 1
ATOM 612 C C . VAL A 1 79 ? -6.664 -0.921 3.553 1.00 98.38 79 VAL A C 1
ATOM 614 O O . VAL A 1 79 ? -6.839 0.257 3.253 1.00 98.38 79 VAL A O 1
ATOM 617 N N . ASN A 1 80 ? -7.550 -1.619 4.267 1.00 98.50 80 ASN A N 1
ATOM 618 C CA . ASN A 1 80 ? -8.770 -1.027 4.836 1.00 98.50 80 ASN A CA 1
ATOM 619 C C . ASN A 1 80 ? -8.865 -1.154 6.365 1.00 98.50 80 ASN A C 1
ATOM 621 O O . ASN A 1 80 ? -9.765 -0.581 6.974 1.00 98.50 80 ASN A O 1
ATOM 625 N N . VAL A 1 81 ? -7.909 -1.843 6.990 1.00 98.56 81 VAL A N 1
ATOM 626 C CA . VAL A 1 81 ? -7.693 -1.862 8.439 1.00 98.56 81 VAL A CA 1
ATOM 627 C C . VAL A 1 81 ? -6.198 -1.665 8.683 1.00 98.56 81 VAL A C 1
ATOM 629 O O . VAL A 1 81 ? -5.399 -2.431 8.154 1.00 98.56 81 VAL A O 1
ATOM 632 N N . LEU A 1 82 ? -5.804 -0.664 9.473 1.00 98.56 82 LEU A N 1
ATOM 633 C CA . LEU A 1 82 ? -4.396 -0.391 9.783 1.00 98.56 82 LEU A CA 1
ATOM 634 C C . LEU A 1 82 ? -4.086 -0.685 11.252 1.00 98.56 82 LEU A C 1
ATOM 636 O O . LEU A 1 82 ? -4.741 -0.160 12.149 1.00 98.56 82 LEU A O 1
ATOM 640 N N . ILE A 1 83 ? -3.030 -1.461 11.481 1.00 98.56 83 ILE A N 1
ATOM 641 C CA . ILE A 1 83 ? -2.342 -1.576 12.766 1.00 98.56 83 ILE A CA 1
ATOM 642 C C . ILE A 1 83 ? -1.012 -0.827 12.632 1.00 98.56 83 ILE A C 1
ATOM 644 O O . ILE A 1 83 ? -0.180 -1.187 11.799 1.00 98.56 83 ILE A O 1
ATOM 648 N N . THR A 1 84 ? -0.818 0.211 13.447 1.00 98.62 84 THR A N 1
ATOM 649 C CA . THR A 1 84 ? 0.360 1.091 13.406 1.00 98.62 84 THR A CA 1
ATOM 650 C C . THR A 1 84 ? 0.771 1.548 14.807 1.00 98.62 84 THR A C 1
ATOM 652 O O . THR A 1 84 ? 0.000 1.426 15.760 1.00 98.62 84 THR A O 1
ATOM 655 N N . ASP A 1 85 ? 1.980 2.093 14.945 1.00 98.25 85 ASP A N 1
ATOM 656 C CA . ASP A 1 85 ? 2.425 2.769 16.164 1.00 98.25 85 ASP A CA 1
ATOM 657 C C . ASP A 1 85 ? 1.806 4.176 16.315 1.00 98.25 85 ASP A C 1
ATOM 659 O O . ASP A 1 85 ? 1.333 4.783 15.349 1.00 98.25 85 ASP A O 1
ATOM 663 N N . LEU A 1 86 ? 1.829 4.703 17.546 1.00 98.19 86 LEU A N 1
ATOM 664 C CA . LEU A 1 86 ? 1.238 5.996 17.909 1.00 98.19 86 LEU A CA 1
ATOM 665 C C . LEU A 1 86 ? 1.830 7.175 17.126 1.00 98.19 86 LEU A C 1
ATOM 667 O O . LEU A 1 86 ? 1.101 8.108 16.794 1.00 98.19 86 LEU A O 1
ATOM 671 N N . GLN A 1 87 ? 3.141 7.174 16.882 1.00 98.00 87 GLN A N 1
ATOM 672 C CA . GLN A 1 87 ? 3.807 8.295 16.225 1.00 98.00 87 GLN A CA 1
ATOM 673 C C . GLN A 1 87 ? 3.365 8.381 14.765 1.00 98.00 87 GLN A C 1
ATOM 675 O O . GLN A 1 87 ? 2.948 9.443 14.311 1.00 98.00 87 GLN A O 1
ATOM 680 N N . THR A 1 88 ? 3.363 7.250 14.065 1.00 98.06 88 THR A N 1
ATOM 681 C CA . THR A 1 88 ? 2.868 7.150 12.690 1.00 98.06 88 THR A CA 1
ATOM 682 C C . THR A 1 88 ? 1.376 7.476 12.607 1.00 98.06 88 THR A C 1
ATOM 684 O O . THR A 1 88 ? 0.964 8.207 11.713 1.00 98.06 88 THR A O 1
ATOM 687 N N . ALA A 1 89 ? 0.562 7.010 13.565 1.00 97.94 89 ALA A N 1
ATOM 688 C CA . ALA A 1 89 ? -0.869 7.317 13.608 1.00 97.94 89 ALA A CA 1
ATOM 689 C C . ALA A 1 89 ? -1.147 8.827 13.681 1.00 97.94 89 ALA A C 1
ATOM 691 O O . ALA A 1 89 ? -2.011 9.321 12.964 1.00 97.94 89 ALA A O 1
ATOM 692 N N . LYS A 1 90 ? -0.401 9.568 14.514 1.00 97.69 90 LYS A N 1
ATOM 693 C CA . LYS A 1 90 ? -0.556 11.028 14.644 1.00 97.69 90 LYS A CA 1
ATOM 694 C C . LYS A 1 90 ? -0.263 11.772 13.347 1.00 97.69 90 LYS A C 1
ATOM 696 O O . LYS A 1 90 ? -0.936 12.746 13.055 1.00 97.69 90 LYS A O 1
ATOM 701 N N . GLU A 1 91 ? 0.720 11.311 12.585 1.00 97.38 91 GLU A N 1
ATOM 702 C CA . GLU A 1 91 ? 1.110 11.927 11.314 1.00 97.38 91 GLU A CA 1
ATOM 703 C C . GLU A 1 91 ? 0.161 11.599 10.155 1.00 97.38 91 GLU A C 1
ATOM 705 O O . GLU A 1 91 ? 0.244 12.219 9.091 1.00 97.38 91 GLU A O 1
ATOM 710 N N . LEU A 1 92 ? -0.704 10.595 10.329 1.00 95.88 92 LEU A N 1
ATOM 711 C CA . LEU A 1 92 ? -1.703 10.190 9.343 1.00 95.88 92 LEU A CA 1
ATOM 712 C C . LEU A 1 92 ? -3.043 10.928 9.494 1.00 95.88 92 LEU A C 1
ATOM 714 O O . LEU A 1 92 ? -3.805 10.912 8.525 1.00 95.88 92 LEU A O 1
ATOM 718 N N . LEU A 1 93 ? -3.304 11.556 10.648 1.00 92.69 93 LEU A N 1
ATOM 719 C CA . LEU A 1 93 ? -4.475 12.403 10.930 1.00 92.69 93 LEU A CA 1
ATOM 720 C C . LEU A 1 93 ? -4.326 13.808 10.328 1.00 92.69 93 LEU A C 1
ATOM 722 O O . LEU A 1 93 ? -5.381 14.385 9.984 1.00 92.69 93 LEU A O 1
#

pLDDT: mean 95.37, std 6.0, range [56.62, 98.62]

Mean predicted aligned error: 2.87 Å

Foldseek 3Di:
DDDPDDCVPPQQVVQCVQFLEDDQNFTAGLQLHTRQGPCNVVDDGDDPVVLLVPPAAEDEDEDPVSLSVVLSCVNNVSHDHYDYDPVSVVVSD

Secondary structure (DSSP, 8-state):
---SS-TTSHHHHHHGGG--EEETTEEE-TTS-B---TTGGG-----HHHHHH-S--EEE---GGGHHHHHHHHHTTS-SEEE--HHHHHHH-

Solvent-accessible surface area (backbone atoms only — not comparable to full-atom values): 5680 Å² total; per-residue (Å²): 131,86,70,99,64,58,68,85,42,67,69,49,43,58,54,50,75,58,49,41,40,67,58,82,86,47,34,18,17,69,76,23,46,82,45,85,59,99,60,52,95,76,6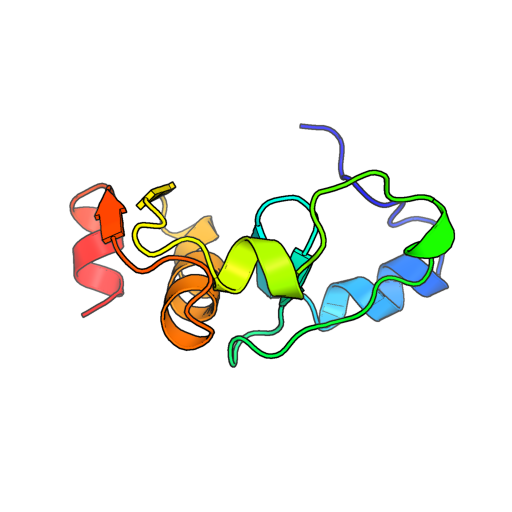3,89,63,76,52,70,71,62,56,70,65,48,90,78,34,77,39,80,55,62,48,74,91,43,45,60,26,53,52,8,33,47,67,43,55,72,26,78,39,80,49,63,46,72,70,39,51,61,77,73,109

Nearest PDB structures (foldseek):
  3efb-assembly2_C  TM=9.199E-01  e=3.544E-05  Shigella flexneri 2a str. 2457T
  3efb-assembly1_D  TM=9.301E-01  e=4.943E-05  Shigella flexneri 2a str. 2457T
  2w48-assembly1_A  TM=9.132E-01  e=5.283E-05  Klebsiella pneumoniae
  3efb-assembly2_B  TM=9.554E-01  e=2.283E-04  Shigella flexneri 2a str. 2457T
  3kv1-assembly1_A-2  TM=8.821E-01  e=6.191E-04  Aliivibrio fischeri ES114

Sequence (93 aa):
MESLYDTNDARQAEWTKNVAGEVCTHFFDAEGKVVTPPFRDRIIAISLEDYMKIPVRIGVAGSLEKKDAIRAALKGGYVNVLITDLQTAKELL